Protein AF-A0A7Y0AVS5-F1 (afdb_monomer_lite)

Radius of gyration: 18.43 Å; chains: 1; bounding box: 33×30×76 Å

Organism: NCBI:txid2728849

Foldseek 3Di:
DDDPPVVVPDDDPPAPPVPDPPVQAPLQVFLVCLQVVDPAGAQAEEEADDVNQVSNCVNCVPHHYDYQPPCVRDDQDDFAQRHWYKYKYFDSQDPDDPDDPSVQVVCCVNPHWDFDDKDKDWDAGNSYDPPRTGIMIMGTTHPPPD

Structure (mmCIF, N/CA/C/O backbone):
data_AF-A0A7Y0AVS5-F1
#
_entry.id   AF-A0A7Y0AVS5-F1
#
loop_
_atom_site.group_PDB
_atom_site.id
_atom_site.type_symbol
_atom_site.label_atom_id
_atom_site.label_alt_id
_atom_site.label_comp_id
_atom_site.label_asym_id
_atom_site.label_entity_id
_atom_site.label_seq_id
_atom_site.pdbx_PDB_ins_code
_atom_site.Cartn_x
_atom_site.Cartn_y
_atom_site.Cartn_z
_atom_site.occupancy
_atom_site.B_iso_or_equiv
_atom_site.auth_seq_id
_atom_site.auth_comp_id
_atom_site.auth_asym_id
_atom_site.auth_atom_id
_atom_site.pdbx_PDB_model_num
ATOM 1 N N . MET A 1 1 ? -1.721 -8.758 -53.967 1.00 38.41 1 MET A N 1
ATOM 2 C CA . MET A 1 1 ? -1.888 -7.692 -52.959 1.00 38.41 1 MET A CA 1
ATOM 3 C C . MET A 1 1 ? -0.743 -7.803 -51.967 1.00 38.41 1 MET A C 1
ATOM 5 O O . MET A 1 1 ? -0.651 -8.822 -51.298 1.00 38.41 1 MET A O 1
ATOM 9 N N . LEU A 1 2 ? 0.174 -6.831 -51.947 1.00 48.53 2 LEU A N 1
ATOM 10 C CA . LEU A 1 2 ? 1.244 -6.765 -50.949 1.00 48.53 2 LEU A CA 1
ATOM 11 C C . LEU A 1 2 ? 0.678 -6.110 -49.688 1.00 48.53 2 LEU A C 1
ATOM 13 O O . LEU A 1 2 ? 0.377 -4.920 -49.693 1.00 48.53 2 LEU A O 1
ATOM 17 N N . ILE A 1 3 ? 0.531 -6.882 -48.616 1.00 54.25 3 ILE A N 1
ATOM 18 C CA . ILE A 1 3 ? 0.396 -6.313 -47.274 1.00 54.25 3 ILE A CA 1
ATOM 19 C C . ILE A 1 3 ? 1.756 -5.669 -46.961 1.00 54.25 3 ILE A C 1
ATOM 21 O O . ILE A 1 3 ? 2.776 -6.350 -47.105 1.00 54.25 3 ILE A O 1
ATOM 25 N N . PRO A 1 4 ? 1.839 -4.381 -46.586 1.00 47.84 4 PRO A N 1
ATOM 26 C CA . PRO A 1 4 ? 3.124 -3.780 -46.285 1.00 47.84 4 PRO A CA 1
ATOM 27 C C . PRO A 1 4 ? 3.660 -4.394 -44.988 1.00 47.84 4 PRO A C 1
ATOM 29 O O . PRO A 1 4 ? 3.162 -4.127 -43.896 1.00 47.84 4 PRO A O 1
ATOM 32 N N . LEU A 1 5 ? 4.729 -5.184 -45.119 1.00 52.06 5 LEU A N 1
ATOM 33 C CA . LEU A 1 5 ? 5.529 -5.777 -44.033 1.00 52.06 5 LEU A CA 1
ATOM 34 C C . LEU A 1 5 ? 6.114 -4.723 -43.060 1.00 52.06 5 LEU A C 1
ATOM 36 O O . LEU A 1 5 ? 6.716 -5.055 -42.046 1.00 52.06 5 LEU A O 1
ATOM 40 N N . VAL A 1 6 ? 5.907 -3.436 -43.347 1.00 53.78 6 VAL A N 1
ATOM 41 C CA . VAL A 1 6 ? 6.335 -2.275 -42.556 1.00 53.78 6 VAL A CA 1
ATOM 42 C C . VAL A 1 6 ? 5.565 -2.154 -41.228 1.00 53.78 6 VAL A C 1
ATOM 44 O O . VAL A 1 6 ? 6.045 -1.514 -40.299 1.00 53.78 6 VAL A O 1
ATOM 47 N N . LEU A 1 7 ? 4.407 -2.812 -41.085 1.00 50.34 7 LEU A N 1
ATOM 48 C CA . LEU A 1 7 ? 3.645 -2.842 -39.824 1.00 50.34 7 LEU A CA 1
ATOM 49 C C . LEU A 1 7 ? 4.115 -3.909 -38.822 1.00 50.34 7 LEU A C 1
ATOM 51 O O . LEU A 1 7 ? 3.687 -3.871 -37.672 1.00 50.34 7 LEU A O 1
ATOM 55 N N . LEU A 1 8 ? 5.003 -4.829 -39.219 1.00 49.28 8 LEU A N 1
ATOM 56 C CA . LEU A 1 8 ? 5.512 -5.886 -38.331 1.00 49.28 8 LEU A CA 1
ATOM 57 C C . LEU A 1 8 ? 6.780 -5.479 -37.564 1.00 49.28 8 LEU A C 1
ATOM 59 O O . LEU A 1 8 ? 7.227 -6.202 -36.680 1.00 49.28 8 LEU A O 1
ATOM 63 N N . VAL A 1 9 ? 7.332 -4.299 -37.856 1.00 49.34 9 VAL A N 1
ATOM 64 C CA . VAL A 1 9 ? 8.480 -3.728 -37.142 1.00 49.34 9 VAL A CA 1
ATOM 65 C C . VAL A 1 9 ? 8.001 -2.541 -36.308 1.00 49.34 9 VAL A C 1
ATOM 67 O O . VAL A 1 9 ? 8.356 -1.391 -36.552 1.00 49.34 9 VAL A O 1
ATOM 70 N N . ARG A 1 10 ? 7.160 -2.804 -35.303 1.00 52.81 10 ARG A N 1
ATOM 71 C CA . ARG A 1 10 ? 6.972 -1.861 -34.196 1.00 52.81 10 ARG A CA 1
ATOM 72 C C . ARG A 1 10 ? 7.699 -2.382 -32.957 1.00 52.81 10 ARG A C 1
ATOM 74 O O . ARG A 1 10 ? 7.158 -3.152 -32.180 1.00 52.81 10 ARG A O 1
ATOM 81 N N . ILE A 1 11 ? 8.901 -1.818 -32.797 1.00 54.62 11 ILE A N 1
ATOM 82 C CA . ILE A 1 11 ? 9.638 -1.562 -31.551 1.00 54.62 11 ILE A CA 1
ATOM 83 C C . ILE A 1 11 ? 10.403 -2.767 -30.970 1.00 54.62 11 ILE A C 1
ATOM 85 O O . ILE A 1 11 ? 9.885 -3.494 -30.131 1.00 54.62 11 ILE A O 1
ATOM 89 N N . PRO A 1 12 ? 11.713 -2.856 -31.269 1.00 50.69 12 PRO A N 1
ATOM 90 C CA . PRO A 1 12 ? 12.652 -3.124 -30.184 1.00 50.69 12 PRO A CA 1
ATOM 91 C C . PRO A 1 12 ? 13.856 -2.180 -30.288 1.00 50.69 12 PRO A C 1
ATOM 93 O O . PRO A 1 12 ? 14.991 -2.613 -30.433 1.00 50.69 12 PRO A O 1
ATOM 96 N N . ILE A 1 13 ? 13.629 -0.863 -30.266 1.00 47.22 13 ILE A N 1
ATOM 97 C CA . ILE A 1 13 ? 14.734 0.119 -30.226 1.00 47.22 13 ILE A CA 1
ATOM 98 C C . ILE A 1 13 ? 14.490 1.176 -29.141 1.00 47.22 13 ILE A C 1
ATOM 100 O O . ILE A 1 13 ? 14.743 2.361 -29.328 1.00 47.22 13 ILE A O 1
ATOM 104 N N . HIS A 1 14 ? 13.951 0.763 -27.991 1.00 47.56 14 HIS A N 1
ATOM 105 C CA . HIS A 1 14 ? 13.878 1.619 -26.795 1.00 47.56 14 HIS A CA 1
ATOM 106 C C . HIS A 1 14 ? 14.513 0.999 -25.537 1.00 47.56 14 HIS A C 1
ATOM 108 O O . HIS A 1 14 ? 14.493 1.617 -24.482 1.00 47.56 14 HIS A O 1
ATOM 114 N N . GLY A 1 15 ? 15.150 -0.177 -25.638 1.00 45.41 15 GLY A N 1
ATOM 115 C CA . GLY A 1 15 ? 15.814 -0.853 -24.507 1.00 45.41 15 GLY A CA 1
ATOM 116 C C . GLY A 1 15 ? 17.314 -0.555 -24.332 1.00 45.41 15 GLY A C 1
ATOM 117 O O . GLY A 1 15 ? 17.990 -1.205 -23.533 1.00 45.41 15 GLY A O 1
ATOM 118 N N . MET A 1 16 ? 17.892 0.378 -25.0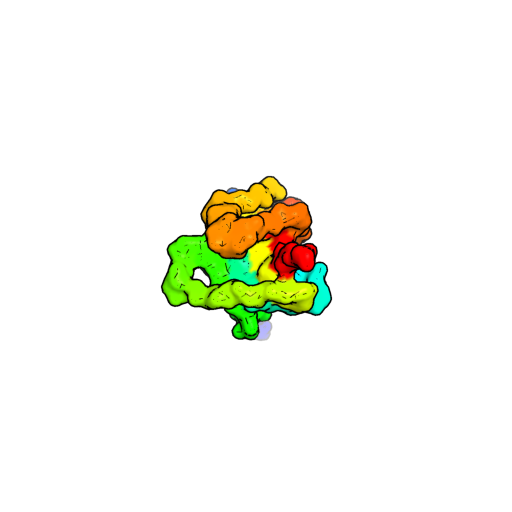97 1.00 45.94 16 MET A N 1
ATOM 119 C CA . MET A 1 16 ? 19.354 0.558 -25.118 1.00 45.94 16 MET A CA 1
ATOM 120 C C . MET A 1 16 ? 19.919 1.434 -23.994 1.00 45.94 16 MET A C 1
ATOM 122 O O . MET A 1 16 ? 21.107 1.320 -23.709 1.00 45.94 16 MET A O 1
ATOM 126 N N . THR A 1 17 ? 19.115 2.254 -23.316 1.00 50.41 17 THR A N 1
ATOM 127 C CA . THR A 1 17 ? 19.636 3.226 -22.334 1.00 50.41 17 THR A CA 1
ATOM 128 C C . THR A 1 17 ? 19.592 2.751 -20.882 1.00 50.41 17 THR A C 1
ATOM 130 O O . THR A 1 17 ? 20.117 3.447 -20.016 1.00 50.41 17 THR A O 1
ATOM 133 N N . GLY A 1 18 ? 18.956 1.609 -20.575 1.00 48.19 18 GLY A N 1
ATOM 134 C CA . GLY A 1 18 ? 18.767 1.151 -19.186 1.00 48.19 18 GLY A CA 1
ATOM 135 C C . GLY A 1 18 ? 17.946 2.117 -18.314 1.00 48.19 18 GLY A C 1
ATOM 136 O O . GLY A 1 18 ? 17.829 1.920 -17.110 1.00 48.19 18 GLY A O 1
ATOM 137 N N . HIS A 1 19 ? 17.380 3.169 -18.915 1.00 50.84 19 HIS A N 1
ATOM 138 C CA . HIS A 1 19 ? 16.483 4.123 -18.279 1.00 50.84 19 HIS A CA 1
ATOM 139 C C . HIS A 1 19 ? 15.064 3.709 -18.640 1.00 50.84 19 HIS A C 1
ATOM 141 O O . HIS A 1 19 ? 14.507 4.136 -19.651 1.00 50.84 19 HIS A O 1
ATOM 147 N N . TYR A 1 20 ? 14.503 2.797 -17.852 1.00 56.38 20 TYR A N 1
ATOM 148 C CA . TYR A 1 20 ? 13.139 2.348 -18.076 1.00 56.38 20 TYR A CA 1
ATOM 149 C C . TYR A 1 20 ? 12.165 3.398 -17.551 1.00 56.38 20 TYR A C 1
ATOM 151 O O . TYR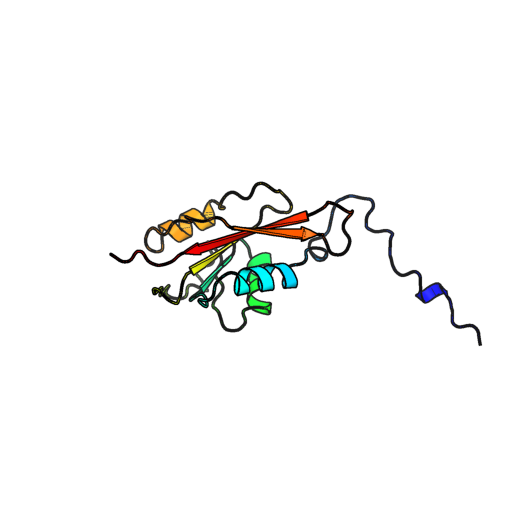 A 1 20 ? 12.118 3.709 -16.360 1.00 56.38 20 TYR A O 1
ATOM 159 N N . GLU A 1 21 ? 11.380 3.944 -18.472 1.00 54.56 21 GLU A N 1
ATOM 160 C CA . GLU A 1 21 ? 10.279 4.840 -18.158 1.00 54.56 21 GLU A CA 1
ATOM 161 C C . GLU A 1 21 ? 9.246 4.147 -17.263 1.00 54.56 21 GLU A C 1
ATOM 163 O O . GLU A 1 21 ? 9.032 2.931 -17.315 1.00 54.56 21 GLU A O 1
ATOM 168 N N . LYS A 1 22 ? 8.539 4.958 -16.472 1.00 58.59 22 LYS A N 1
ATOM 169 C CA . LYS A 1 22 ? 7.506 4.538 -15.507 1.00 58.59 22 LYS A CA 1
ATOM 170 C C . LYS A 1 22 ? 6.432 3.600 -16.080 1.00 58.59 22 LYS A C 1
ATOM 172 O O . LYS A 1 22 ? 5.771 2.917 -15.300 1.00 58.59 22 LYS A O 1
ATOM 177 N N . ILE A 1 23 ? 6.254 3.597 -17.402 1.00 60.56 23 ILE A N 1
ATOM 178 C CA . ILE A 1 23 ? 5.277 2.799 -18.152 1.00 60.56 23 ILE A CA 1
ATOM 179 C C . ILE A 1 23 ? 5.649 1.312 -18.266 1.00 60.56 23 ILE A C 1
ATOM 181 O O . ILE A 1 23 ? 4.769 0.479 -18.448 1.00 60.56 23 ILE A O 1
ATOM 185 N N . ASN A 1 24 ? 6.927 0.959 -18.106 1.00 66.25 24 ASN A N 1
ATOM 186 C CA . ASN A 1 24 ? 7.404 -0.419 -18.279 1.00 66.25 24 ASN A CA 1
ATOM 187 C C . ASN A 1 24 ? 7.289 -1.266 -17.003 1.00 66.25 24 ASN A C 1
ATOM 189 O O . ASN A 1 24 ? 7.715 -2.419 -16.984 1.00 66.25 24 ASN A O 1
ATOM 193 N N . VAL A 1 25 ? 6.765 -0.692 -15.920 1.00 75.19 25 VAL A N 1
ATOM 194 C CA . VAL A 1 25 ? 6.664 -1.356 -14.620 1.00 75.19 25 VAL A CA 1
ATOM 195 C C . VAL A 1 25 ? 5.371 -2.185 -14.557 1.00 75.19 25 VAL A C 1
ATOM 197 O O . VAL A 1 25 ? 4.292 -1.628 -14.777 1.00 75.19 25 VAL A O 1
ATOM 200 N N . PRO A 1 26 ? 5.435 -3.485 -14.214 1.00 81.50 26 PRO A N 1
ATOM 201 C CA . PRO A 1 26 ? 4.284 -4.394 -14.233 1.00 81.50 26 PRO A CA 1
ATOM 202 C C . PRO A 1 26 ? 3.375 -4.229 -12.997 1.00 81.50 26 PRO A C 1
ATOM 204 O O . PRO A 1 26 ? 3.190 -5.158 -12.209 1.00 81.50 26 PRO A O 1
ATOM 207 N N . TYR A 1 27 ? 2.791 -3.041 -12.796 1.00 85.69 27 TYR A N 1
ATOM 208 C CA . TYR A 1 27 ? 1.968 -2.759 -11.607 1.00 85.69 27 TYR A CA 1
ATOM 209 C C . TYR A 1 27 ? 0.747 -3.659 -11.487 1.00 85.69 27 TYR A C 1
ATOM 211 O O . TYR A 1 27 ? 0.426 -4.076 -10.383 1.00 85.69 27 TYR A O 1
ATOM 219 N N . GLN A 1 28 ? 0.056 -3.943 -12.592 1.00 87.06 28 GLN A N 1
ATOM 220 C CA . GLN A 1 28 ? -1.158 -4.756 -12.554 1.00 87.06 28 GLN A CA 1
ATOM 221 C C . GLN A 1 28 ? -0.871 -6.149 -11.981 1.00 87.06 28 GLN A C 1
ATOM 223 O O . GLN A 1 28 ? -1.573 -6.602 -11.080 1.00 87.06 28 GLN A O 1
ATOM 228 N N . GLU A 1 29 ? 0.194 -6.800 -12.454 1.00 88.69 29 GLU A N 1
ATOM 229 C CA . GLU A 1 29 ? 0.596 -8.110 -11.946 1.00 88.69 29 GLU A CA 1
ATOM 230 C C . GLU A 1 29 ? 1.099 -8.022 -10.499 1.00 88.69 29 GLU A C 1
ATOM 232 O O . GLU A 1 29 ? 0.709 -8.840 -9.665 1.00 88.69 29 GLU A O 1
ATOM 237 N N . ALA A 1 30 ? 1.915 -7.013 -10.171 1.00 90.00 30 ALA A N 1
ATOM 238 C CA . ALA A 1 30 ? 2.424 -6.827 -8.814 1.00 90.00 30 ALA A CA 1
ATOM 239 C C . ALA A 1 30 ? 1.292 -6.619 -7.803 1.00 90.00 30 ALA A C 1
ATOM 241 O O . ALA A 1 30 ? 1.241 -7.304 -6.786 1.00 90.00 30 ALA A O 1
ATOM 242 N N .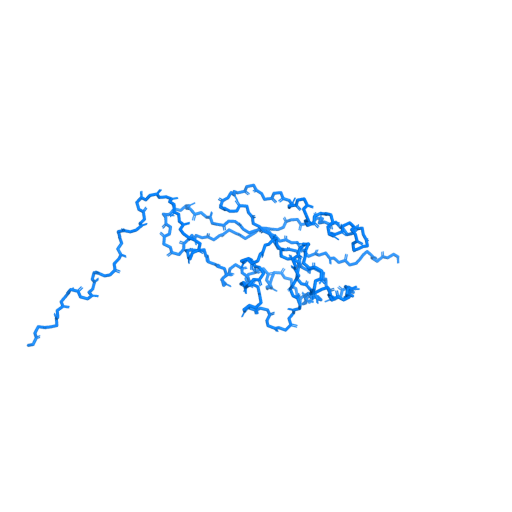 VAL A 1 31 ? 0.360 -5.711 -8.096 1.00 91.38 31 VAL A N 1
ATOM 243 C CA . VAL A 1 31 ? -0.782 -5.411 -7.227 1.00 91.38 31 VAL A CA 1
ATOM 244 C C . VAL A 1 31 ? -1.686 -6.633 -7.085 1.00 91.38 31 VAL A C 1
ATOM 246 O O . VAL A 1 31 ? -2.067 -6.963 -5.966 1.00 91.38 31 VAL A O 1
ATOM 249 N N . GLY A 1 32 ? -1.961 -7.359 -8.174 1.00 90.94 32 GLY A N 1
ATOM 250 C CA . GLY A 1 32 ? -2.720 -8.610 -8.113 1.00 90.94 32 GLY A CA 1
ATOM 251 C C . GLY A 1 32 ? -2.072 -9.650 -7.193 1.00 90.94 32 GLY A C 1
ATOM 252 O O . GLY A 1 32 ? -2.755 -10.238 -6.352 1.00 90.94 32 GLY A O 1
ATOM 253 N N . LYS A 1 33 ? -0.746 -9.831 -7.289 1.00 92.62 33 LYS A N 1
ATOM 254 C CA . LYS A 1 33 ? 0.021 -10.726 -6.405 1.00 92.62 33 LYS A CA 1
ATOM 255 C C . LYS A 1 33 ? -0.022 -10.270 -4.948 1.00 92.62 33 LYS A C 1
ATOM 257 O O . LYS A 1 33 ? -0.266 -11.093 -4.076 1.00 92.62 33 LYS A O 1
ATOM 262 N N . ILE A 1 34 ? 0.167 -8.977 -4.688 1.00 93.50 34 ILE A N 1
ATOM 263 C CA . ILE A 1 34 ? 0.146 -8.397 -3.337 1.00 93.50 34 ILE A CA 1
ATOM 264 C C . ILE A 1 34 ? -1.226 -8.586 -2.681 1.00 93.50 34 ILE A C 1
ATOM 266 O O . ILE A 1 34 ? -1.292 -9.048 -1.543 1.00 93.50 34 ILE A O 1
ATOM 270 N N . LEU A 1 35 ? -2.313 -8.262 -3.388 1.00 92.06 35 LEU A N 1
ATOM 271 C CA . LEU A 1 35 ? -3.685 -8.374 -2.874 1.00 92.06 35 LEU A CA 1
ATOM 272 C C . LEU A 1 35 ? -4.128 -9.826 -2.668 1.00 92.06 35 LEU A C 1
ATOM 274 O O . LEU A 1 35 ? -4.970 -10.084 -1.818 1.00 92.06 35 LEU A O 1
ATOM 278 N N . SER A 1 36 ? -3.561 -10.765 -3.427 1.00 91.75 36 SER A N 1
ATOM 279 C CA . SER A 1 36 ? -3.861 -12.199 -3.299 1.00 91.75 36 SER A CA 1
ATOM 280 C C . SER A 1 36 ? -2.930 -12.928 -2.321 1.00 91.75 36 SER A C 1
ATOM 282 O O . SER A 1 36 ? -3.071 -14.132 -2.127 1.00 91.75 36 SER A O 1
ATOM 284 N N . ALA A 1 37 ? -1.949 -12.232 -1.733 1.00 92.31 37 ALA A N 1
ATOM 285 C CA . ALA A 1 37 ? -0.954 -12.826 -0.837 1.00 92.31 37 ALA A CA 1
ATOM 286 C C . ALA A 1 37 ? -1.456 -13.036 0.601 1.00 92.31 37 ALA A C 1
ATOM 288 O O . ALA A 1 37 ? -0.725 -13.584 1.429 1.00 92.31 37 ALA A O 1
ATOM 289 N N . ASP A 1 38 ? -2.656 -12.564 0.918 1.00 91.25 38 ASP A N 1
ATOM 290 C CA . ASP A 1 38 ? -3.335 -12.790 2.187 1.00 91.25 38 ASP A CA 1
ATOM 291 C C . ASP A 1 38 ? -4.793 -13.179 1.899 1.00 91.25 38 ASP A C 1
ATOM 293 O O . ASP A 1 38 ? -5.371 -12.757 0.896 1.00 91.25 38 ASP A O 1
ATOM 297 N N . ALA A 1 39 ? -5.377 -14.019 2.752 1.00 88.94 39 ALA A N 1
ATOM 298 C CA . ALA A 1 39 ? -6.781 -14.405 2.638 1.00 88.94 39 ALA A CA 1
ATOM 299 C C . ALA A 1 39 ? -7.715 -13.268 3.081 1.00 88.94 39 ALA A C 1
ATOM 301 O O . ALA A 1 39 ? -8.855 -13.176 2.616 1.00 88.94 39 ALA A O 1
ATOM 302 N N . ASN A 1 40 ? -7.233 -12.404 3.976 1.00 91.62 40 ASN A N 1
ATOM 303 C CA . ASN A 1 40 ? -7.988 -11.293 4.525 1.00 91.62 40 ASN A CA 1
ATOM 304 C C . ASN A 1 40 ? -7.919 -10.074 3.608 1.00 91.62 40 ASN A C 1
ATOM 306 O O . ASN A 1 40 ? -6.843 -9.590 3.248 1.00 91.62 40 ASN A O 1
ATOM 310 N N . ARG A 1 41 ? -9.090 -9.523 3.271 1.00 91.19 41 ARG A N 1
ATOM 311 C CA . ARG A 1 41 ? -9.160 -8.271 2.514 1.00 91.19 41 ARG A CA 1
ATOM 312 C C . ARG A 1 41 ? -8.767 -7.093 3.409 1.00 91.19 41 ARG A C 1
ATOM 314 O O . ARG A 1 41 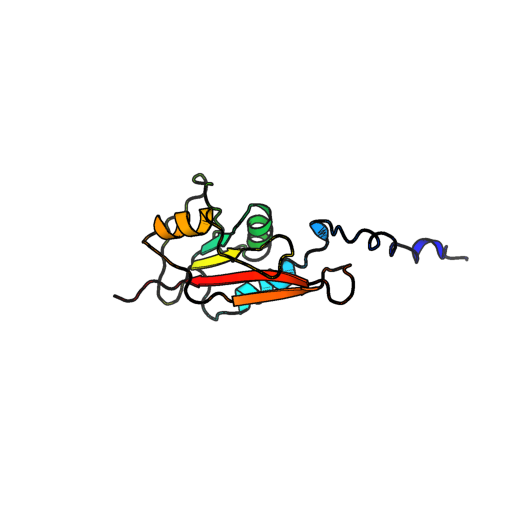? -9.359 -6.937 4.479 1.00 91.19 41 ARG A O 1
ATOM 321 N N . PRO A 1 42 ? -7.843 -6.221 2.970 1.00 92.69 42 PRO A N 1
ATOM 322 C CA . PRO A 1 42 ? -7.469 -5.051 3.748 1.00 92.69 42 PRO A CA 1
ATOM 323 C C . PRO A 1 42 ? -8.659 -4.126 4.031 1.00 92.69 42 PRO A C 1
ATOM 325 O O . PRO A 1 42 ? -9.500 -3.884 3.163 1.00 92.69 42 PRO A O 1
ATOM 328 N N . ALA A 1 43 ? -8.704 -3.541 5.229 1.00 92.25 43 ALA A N 1
ATOM 329 C CA . ALA A 1 43 ? -9.582 -2.403 5.507 1.00 92.25 43 ALA A CA 1
ATOM 330 C C . ALA A 1 43 ? -9.197 -1.183 4.661 1.00 92.25 43 ALA A C 1
ATOM 332 O O . ALA A 1 43 ? -10.052 -0.370 4.314 1.00 92.25 43 ALA A O 1
ATOM 333 N N . MET A 1 44 ? -7.900 -1.054 4.379 1.00 92.75 44 MET A N 1
ATOM 334 C CA . MET A 1 44 ? -7.285 0.099 3.743 1.00 92.75 44 MET A CA 1
ATOM 335 C C . MET A 1 44 ? -5.912 -0.262 3.191 1.00 92.75 44 MET A C 1
ATOM 337 O O . MET A 1 44 ? -5.251 -1.173 3.697 1.00 92.75 44 MET A O 1
ATOM 341 N N . ILE A 1 45 ? -5.468 0.496 2.191 1.00 94.19 45 ILE A N 1
ATOM 342 C CA . ILE A 1 45 ? -4.129 0.388 1.625 1.00 94.19 45 ILE A CA 1
ATOM 343 C C . ILE A 1 45 ? -3.363 1.702 1.822 1.00 94.19 45 ILE A C 1
ATOM 345 O O . ILE A 1 45 ? -3.801 2.750 1.357 1.00 94.19 45 ILE A O 1
ATOM 349 N N . LEU A 1 46 ? -2.198 1.657 2.463 1.00 94.31 46 LEU A N 1
ATOM 350 C CA . LEU A 1 46 ? -1.253 2.768 2.554 1.00 94.31 46 LEU A CA 1
ATOM 351 C C . LEU A 1 46 ? -0.186 2.628 1.464 1.00 94.31 46 LEU A C 1
ATOM 353 O O . LEU A 1 46 ? 0.599 1.682 1.471 1.00 94.31 46 LEU A O 1
ATOM 357 N N . ALA A 1 47 ? -0.134 3.585 0.545 1.00 94.69 47 ALA A N 1
ATOM 358 C CA . ALA A 1 47 ? 0.796 3.602 -0.576 1.00 94.69 47 ALA A CA 1
ATOM 359 C C . ALA A 1 47 ? 1.925 4.620 -0.366 1.00 94.69 47 ALA A C 1
ATOM 361 O O . ALA A 1 47 ? 1.699 5.715 0.146 1.00 94.69 47 ALA A O 1
ATOM 362 N N . SER A 1 48 ? 3.133 4.299 -0.835 1.00 92.44 48 SER A N 1
ATOM 363 C CA . SER A 1 48 ? 4.298 5.189 -0.704 1.00 92.44 48 SER A CA 1
ATOM 364 C C . SER A 1 48 ? 4.199 6.505 -1.471 1.00 92.44 48 SER A C 1
ATOM 366 O O . SER A 1 48 ? 4.819 7.490 -1.081 1.00 92.44 48 SER A O 1
ATOM 368 N N . ASP A 1 49 ? 3.493 6.520 -2.603 1.00 90.25 49 ASP A N 1
ATOM 369 C CA . ASP A 1 49 ? 3.426 7.677 -3.495 1.00 90.25 49 ASP A CA 1
ATOM 370 C C . ASP A 1 49 ? 2.177 7.659 -4.388 1.00 90.25 49 ASP A C 1
ATOM 372 O O . ASP A 1 49 ? 1.487 6.646 -4.511 1.00 90.25 49 ASP A O 1
ATOM 376 N N . GLN A 1 50 ? 1.906 8.786 -5.054 1.00 89.50 50 GLN A N 1
ATOM 377 C CA . GLN A 1 50 ? 0.736 8.967 -5.921 1.00 89.50 50 GLN A CA 1
ATOM 378 C C . GLN A 1 50 ? 0.652 7.970 -7.078 1.00 89.50 50 GLN A C 1
ATOM 380 O O . GLN A 1 50 ? -0.446 7.551 -7.438 1.00 89.50 50 GLN A O 1
ATOM 385 N N . GLN A 1 51 ? 1.782 7.571 -7.662 1.00 88.38 51 GLN A N 1
ATOM 386 C CA . GLN A 1 51 ? 1.775 6.624 -8.774 1.00 88.38 51 GLN A CA 1
ATOM 387 C C . GLN A 1 51 ? 1.469 5.206 -8.277 1.00 88.38 51 GLN A C 1
ATOM 389 O O . GLN A 1 51 ? 0.690 4.500 -8.919 1.00 88.38 51 GLN A O 1
ATOM 394 N N . MET A 1 52 ? 2.032 4.796 -7.138 1.00 91.12 52 MET A N 1
ATOM 395 C CA . MET A 1 52 ? 1.670 3.534 -6.488 1.00 91.12 52 MET A CA 1
ATOM 396 C C . MET A 1 52 ? 0.184 3.534 -6.108 1.00 91.12 52 MET A C 1
ATOM 398 O O . MET A 1 52 ? -0.556 2.629 -6.484 1.00 91.12 52 MET A O 1
ATOM 402 N N . ALA A 1 53 ? -0.284 4.603 -5.463 1.00 91.56 53 ALA A N 1
ATOM 403 C CA . ALA A 1 53 ? -1.676 4.744 -5.058 1.00 91.56 53 ALA A CA 1
ATOM 404 C C . ALA A 1 53 ? -2.649 4.728 -6.245 1.00 91.56 53 ALA A C 1
ATOM 406 O O . ALA A 1 53 ? -3.712 4.123 -6.160 1.00 91.56 53 ALA A O 1
ATOM 407 N N . GLY A 1 54 ? -2.299 5.374 -7.361 1.00 89.94 54 GLY A N 1
ATOM 408 C CA . GLY A 1 54 ? -3.107 5.356 -8.581 1.00 89.94 54 GLY A CA 1
ATOM 409 C C . GLY A 1 54 ? -3.275 3.944 -9.143 1.00 89.94 54 GLY A C 1
ATOM 410 O O . GLY A 1 54 ? -4.394 3.531 -9.423 1.00 89.94 54 GLY A O 1
ATOM 411 N N . ASN A 1 55 ? -2.185 3.175 -9.232 1.00 91.50 55 ASN A N 1
ATOM 412 C CA . ASN A 1 55 ? -2.244 1.785 -9.695 1.00 91.50 55 ASN A CA 1
ATOM 413 C C . ASN A 1 55 ? -3.023 0.879 -8.735 1.00 91.50 55 ASN A C 1
ATOM 415 O O . ASN A 1 55 ? -3.789 0.032 -9.187 1.00 91.50 55 ASN A O 1
ATOM 419 N N . LEU A 1 56 ? -2.876 1.085 -7.424 1.00 92.50 56 LEU A N 1
ATOM 420 C CA . LEU A 1 56 ? -3.662 0.368 -6.422 1.00 92.50 56 LEU A CA 1
ATOM 421 C C . LEU A 1 56 ? -5.155 0.663 -6.568 1.00 92.50 56 LEU A C 1
ATOM 423 O O . LEU A 1 56 ? -5.933 -0.276 -6.618 1.00 92.50 56 LEU A O 1
ATOM 427 N N . ARG A 1 57 ? -5.567 1.926 -6.732 1.00 91.94 57 ARG A N 1
ATOM 428 C CA . ARG A 1 57 ? -6.988 2.289 -6.916 1.00 91.94 57 ARG A CA 1
ATOM 429 C C . ARG A 1 57 ? -7.612 1.690 -8.177 1.00 91.94 57 ARG A C 1
ATOM 431 O O . ARG A 1 57 ? -8.802 1.404 -8.180 1.00 91.94 57 ARG A O 1
ATOM 438 N N . LEU A 1 58 ? -6.823 1.495 -9.238 1.00 90.19 58 LEU A N 1
ATOM 439 C CA . LEU A 1 58 ? -7.300 0.855 -10.469 1.00 90.19 58 LEU A CA 1
ATOM 440 C C . LEU A 1 58 ? -7.611 -0.638 -10.282 1.00 90.19 58 LEU A C 1
ATOM 442 O O . LEU A 1 58 ? -8.453 -1.165 -10.999 1.00 90.19 58 LEU A O 1
ATOM 446 N N . GLN A 1 59 ? -6.928 -1.313 -9.355 1.00 87.38 59 GLN A N 1
ATOM 447 C CA . GLN A 1 59 ? -7.063 -2.759 -9.127 1.00 87.38 59 GLN A CA 1
ATOM 448 C C . GLN A 1 59 ? -7.894 -3.090 -7.874 1.00 87.38 59 GLN A C 1
ATOM 450 O O . GLN A 1 59 ? -8.598 -4.094 -7.848 1.00 87.38 59 GLN A O 1
ATOM 455 N N . ALA A 1 60 ? -7.830 -2.244 -6.846 1.00 88.25 60 ALA A N 1
ATOM 456 C CA . ALA A 1 60 ? -8.548 -2.349 -5.579 1.00 88.25 60 ALA A CA 1
ATOM 457 C C . ALA A 1 60 ? -9.650 -1.282 -5.517 1.00 88.25 60 ALA A C 1
ATOM 459 O O . ALA A 1 60 ? -9.606 -0.353 -4.710 1.00 88.25 60 ALA A O 1
ATOM 460 N N . THR A 1 61 ? -10.625 -1.383 -6.422 1.00 85.94 61 THR A N 1
ATOM 461 C CA . THR A 1 61 ? -11.684 -0.373 -6.596 1.00 85.94 61 THR A CA 1
ATOM 462 C C . THR A 1 61 ? -12.615 -0.236 -5.389 1.00 85.94 61 THR A C 1
ATOM 464 O O . THR A 1 61 ? -13.307 0.768 -5.261 1.00 85.94 61 THR A O 1
ATOM 467 N N . ASP A 1 62 ? -12.659 -1.246 -4.522 1.00 87.00 62 ASP A N 1
ATOM 468 C CA . ASP A 1 62 ? -13.505 -1.330 -3.330 1.00 87.00 62 ASP A CA 1
ATOM 469 C C . ASP A 1 62 ? -12.771 -0.984 -2.024 1.00 87.00 62 ASP A C 1
ATOM 471 O O . ASP A 1 62 ? -13.384 -1.012 -0.957 1.00 87.00 62 ASP A O 1
ATOM 475 N N . MET A 1 63 ? -11.476 -0.653 -2.081 1.00 88.31 63 MET A N 1
ATOM 476 C CA . MET A 1 63 ? -10.658 -0.391 -0.893 1.00 88.31 63 MET A CA 1
ATOM 477 C C . MET A 1 63 ? -10.151 1.054 -0.880 1.00 88.31 63 MET A C 1
ATOM 479 O O . MET A 1 63 ? -9.650 1.547 -1.895 1.00 88.31 63 MET A O 1
ATOM 483 N N . PRO A 1 64 ? -10.215 1.752 0.268 1.00 91.19 64 PRO A N 1
ATOM 484 C CA . PRO A 1 64 ? -9.625 3.074 0.379 1.00 91.19 64 PRO A CA 1
ATOM 485 C C . PRO A 1 64 ? -8.100 2.970 0.281 1.00 91.19 64 PRO A C 1
ATOM 487 O O . PRO A 1 64 ? -7.466 2.160 0.960 1.00 91.19 64 PRO A O 1
ATOM 490 N N . VAL A 1 65 ? -7.507 3.821 -0.559 1.00 91.81 65 VAL A N 1
ATOM 491 C CA . VAL A 1 65 ? -6.053 3.929 -0.725 1.00 91.81 65 VAL A CA 1
ATOM 492 C C . VAL A 1 65 ? -5.595 5.301 -0.246 1.00 91.81 65 VAL A C 1
ATOM 494 O O . VAL A 1 65 ? -6.056 6.321 -0.768 1.00 91.81 65 VAL A O 1
ATOM 497 N N . MET A 1 66 ? -4.664 5.324 0.703 1.00 91.19 66 MET A N 1
ATOM 498 C CA . MET A 1 66 ? -4.105 6.523 1.328 1.00 91.19 66 MET A CA 1
ATOM 499 C C . MET A 1 66 ? -2.637 6.726 0.956 1.00 91.19 66 MET A C 1
ATOM 501 O O . MET A 1 66 ? -1.939 5.789 0.566 1.00 91.19 66 MET A O 1
ATOM 505 N N . ILE A 1 67 ? -2.176 7.971 1.058 1.00 90.75 67 ILE A N 1
ATOM 506 C CA . ILE A 1 67 ? -0.783 8.373 0.834 1.00 90.75 67 ILE A CA 1
ATOM 507 C C . ILE A 1 67 ? -0.383 9.253 2.023 1.00 90.75 67 ILE A C 1
ATOM 509 O O . ILE A 1 67 ? -1.146 10.169 2.345 1.00 90.75 67 ILE A O 1
ATOM 513 N N . PRO A 1 68 ? 0.781 9.033 2.660 1.00 88.38 68 PRO A N 1
ATOM 514 C CA . PRO A 1 68 ? 1.259 9.925 3.711 1.00 88.38 68 PRO A CA 1
ATOM 515 C C . PRO A 1 68 ? 1.304 11.391 3.261 1.00 88.38 68 PRO A C 1
ATOM 517 O O . PRO A 1 68 ? 1.728 11.688 2.142 1.00 88.38 68 PRO A O 1
ATOM 520 N N . GLY A 1 69 ? 0.886 12.306 4.139 1.00 81.12 69 GLY A N 1
ATOM 521 C CA . GLY A 1 69 ? 0.899 13.750 3.878 1.00 81.12 69 GLY A CA 1
ATOM 522 C C . GLY A 1 69 ? -0.220 14.253 2.960 1.00 81.12 69 GLY A C 1
ATOM 523 O O . GLY A 1 69 ? -0.154 15.390 2.498 1.00 81.12 69 GLY A O 1
ATOM 524 N N . TYR A 1 70 ? -1.235 13.430 2.672 1.00 76.25 70 TYR A N 1
ATOM 525 C CA . TYR A 1 70 ? -2.415 13.844 1.912 1.00 76.25 70 TYR A CA 1
ATOM 526 C C . TYR A 1 70 ? -3.695 13.708 2.751 1.00 76.25 70 TYR A C 1
ATOM 528 O O . TYR A 1 70 ? -4.520 12.821 2.536 1.00 76.25 70 TYR A O 1
ATOM 536 N N . GLU A 1 71 ? -3.843 14.627 3.707 1.00 65.81 71 GLU A N 1
ATOM 537 C CA . GLU A 1 71 ? -4.898 14.650 4.736 1.00 65.81 71 GLU A CA 1
ATOM 538 C C . GLU A 1 71 ? -6.316 14.798 4.156 1.00 65.81 71 GLU A C 1
ATOM 540 O O . GLU A 1 71 ? -7.293 14.332 4.735 1.00 65.81 71 GLU A O 1
ATOM 545 N N . ALA A 1 72 ? -6.446 15.379 2.957 1.00 60.03 72 ALA A N 1
ATOM 546 C CA . ALA A 1 72 ? -7.739 15.587 2.298 1.00 60.03 72 ALA A CA 1
ATOM 547 C C . ALA A 1 72 ? -8.495 14.282 1.959 1.00 60.03 72 ALA A C 1
ATOM 549 O O . ALA A 1 72 ? -9.673 14.339 1.609 1.00 60.03 72 ALA A O 1
ATOM 550 N N . PHE A 1 73 ? -7.838 13.120 2.055 1.00 59.44 73 PHE A N 1
ATOM 551 C CA . PHE A 1 73 ? -8.451 11.801 1.866 1.00 59.44 73 PHE A CA 1
ATOM 552 C C . PHE A 1 73 ? -8.369 10.911 3.114 1.00 59.44 73 PHE A C 1
ATOM 554 O O . PHE A 1 73 ? -8.518 9.691 2.994 1.00 59.44 73 PHE A O 1
ATOM 561 N N . GLU A 1 74 ? -8.146 11.488 4.299 1.00 68.06 74 GLU A N 1
ATOM 562 C CA . GLU A 1 74 ? -8.115 10.713 5.537 1.00 68.06 74 GLU A CA 1
ATOM 563 C C . GLU A 1 74 ? -9.467 10.059 5.812 1.00 68.06 74 GLU A C 1
ATOM 565 O O . GLU A 1 74 ? -10.475 10.694 6.118 1.00 68.06 74 GLU A O 1
ATOM 570 N N . THR A 1 75 ? -9.476 8.739 5.665 1.00 72.19 75 THR A N 1
ATOM 571 C CA . THR A 1 75 ? -10.586 7.891 6.082 1.00 72.19 75 THR A CA 1
ATOM 572 C C . THR A 1 75 ? -10.243 7.341 7.462 1.00 72.19 75 THR A C 1
ATOM 574 O O . THR A 1 75 ? -9.104 6.904 7.651 1.00 72.19 75 THR A O 1
ATOM 577 N N . PRO A 1 76 ? -11.186 7.316 8.422 1.00 78.69 76 PRO A N 1
ATOM 578 C CA . PRO A 1 76 ? -10.939 6.711 9.723 1.00 78.69 76 PRO A CA 1
ATOM 579 C C . PRO A 1 76 ? -10.388 5.290 9.574 1.00 78.69 76 PRO A C 1
ATOM 581 O O . PRO A 1 76 ? -10.994 4.438 8.917 1.00 78.69 76 PRO A O 1
ATOM 584 N N . LEU A 1 77 ? -9.224 5.041 10.172 1.00 82.88 77 LEU A N 1
ATOM 585 C CA . LEU A 1 77 ? -8.595 3.729 10.155 1.00 82.88 77 LEU A CA 1
ATOM 586 C C . LEU A 1 77 ? -9.320 2.814 11.149 1.00 82.88 77 LEU A C 1
ATOM 588 O O . LEU A 1 77 ? -9.220 2.997 12.359 1.00 82.88 77 LEU A O 1
ATOM 592 N N . SER A 1 78 ? -10.048 1.825 10.634 1.00 85.31 78 SER A N 1
ATOM 593 C CA . SER A 1 78 ? -10.716 0.798 11.437 1.00 85.31 78 SER A CA 1
ATOM 594 C C . SER A 1 78 ? -10.169 -0.567 11.042 1.00 85.31 78 SER A C 1
ATOM 596 O O . SER A 1 78 ? -10.483 -1.080 9.968 1.00 85.31 78 SER A O 1
ATOM 598 N N . LEU A 1 79 ? -9.293 -1.104 11.892 1.00 88.44 79 LEU A N 1
ATOM 599 C CA . LEU A 1 79 ? -8.660 -2.407 11.708 1.00 88.44 79 LEU A CA 1
ATOM 600 C C . LEU A 1 79 ? -9.298 -3.432 12.636 1.00 88.44 79 LEU A C 1
ATOM 602 O O . LEU A 1 79 ? -9.587 -3.133 13.795 1.00 88.44 79 LEU A O 1
ATOM 606 N N . ASP A 1 80 ? -9.449 -4.651 12.139 1.00 87.88 80 ASP A N 1
ATOM 607 C CA . ASP A 1 80 ? -9.843 -5.813 12.931 1.00 87.88 80 ASP A CA 1
ATOM 608 C C . ASP A 1 80 ? -9.005 -7.038 12.518 1.00 87.88 80 ASP A C 1
ATOM 610 O O . ASP A 1 80 ? -8.177 -6.961 11.607 1.00 87.88 80 ASP A O 1
ATOM 614 N N . ALA A 1 81 ? -9.189 -8.168 13.206 1.00 87.12 81 ALA A N 1
ATOM 615 C CA . ALA A 1 81 ? -8.424 -9.393 12.953 1.00 87.12 81 ALA A CA 1
ATOM 616 C C . ALA A 1 81 ? -8.590 -9.953 11.523 1.00 87.12 81 ALA A C 1
ATOM 618 O O . ALA A 1 81 ? -7.729 -10.697 11.063 1.00 87.12 81 ALA A O 1
ATOM 619 N N . ASN A 1 82 ? -9.659 -9.578 10.818 1.00 89.38 82 ASN A N 1
ATOM 620 C CA . ASN A 1 82 ? -9.976 -10.009 9.455 1.00 89.38 82 ASN A CA 1
ATOM 621 C C . ASN A 1 82 ? -9.812 -8.881 8.423 1.00 89.38 82 ASN A C 1
ATOM 623 O O . ASN A 1 82 ? -9.952 -9.119 7.223 1.00 89.38 82 ASN A O 1
ATOM 627 N N . ARG A 1 83 ? -9.545 -7.649 8.867 1.00 91.19 83 ARG A N 1
ATOM 628 C CA . ARG A 1 83 ? -9.395 -6.466 8.017 1.00 91.19 83 ARG A CA 1
ATOM 629 C C . ARG A 1 83 ? -8.109 -5.715 8.372 1.00 91.19 83 ARG A C 1
ATOM 631 O O . ARG A 1 83 ? -8.159 -4.682 9.045 1.00 91.19 83 ARG A O 1
ATOM 638 N N . PRO A 1 84 ? -6.949 -6.225 7.924 1.00 93.81 84 PRO A N 1
ATOM 639 C CA . PRO A 1 84 ? -5.654 -5.604 8.178 1.00 93.81 84 PRO A CA 1
ATOM 640 C C . PRO A 1 84 ? -5.463 -4.303 7.389 1.00 93.81 84 PRO A C 1
ATOM 642 O O . PRO A 1 84 ? -6.179 -4.009 6.428 1.00 93.81 84 PRO A O 1
ATOM 645 N N . LEU A 1 85 ? -4.441 -3.537 7.758 1.00 93.88 85 LEU A N 1
ATOM 646 C CA . LEU A 1 85 ? -3.888 -2.473 6.926 1.00 93.88 85 LEU A CA 1
ATOM 647 C C . LEU A 1 85 ? -2.861 -3.080 5.970 1.00 93.88 85 LEU A C 1
ATOM 649 O O . LEU A 1 85 ? -1.892 -3.692 6.414 1.00 93.88 85 LEU A O 1
ATOM 653 N N . LEU A 1 86 ? -3.022 -2.865 4.668 1.00 95.62 86 LEU A N 1
ATOM 654 C CA . LEU A 1 86 ? -1.994 -3.214 3.692 1.00 95.62 86 LEU A CA 1
ATOM 655 C C . LEU A 1 86 ? -1.089 -2.009 3.445 1.00 95.62 86 LEU A C 1
ATOM 657 O O . LEU A 1 86 ? -1.539 -0.967 2.987 1.00 95.62 86 LEU A O 1
ATOM 661 N N . VAL A 1 87 ? 0.202 -2.151 3.699 1.00 96.19 87 VAL A N 1
ATOM 662 C CA . VAL A 1 87 ? 1.217 -1.132 3.422 1.00 96.19 87 VAL A CA 1
ATOM 663 C C . VAL A 1 87 ? 1.985 -1.549 2.174 1.00 96.19 87 VAL A C 1
ATOM 665 O O . VAL A 1 87 ? 2.466 -2.676 2.132 1.00 96.19 87 VAL A O 1
ATOM 668 N N . VAL A 1 88 ? 2.112 -0.680 1.166 1.00 95.62 88 VAL A N 1
ATOM 669 C CA . VAL A 1 88 ? 2.793 -0.983 -0.109 1.00 95.62 88 VAL A CA 1
ATOM 670 C C . VAL A 1 88 ? 3.747 0.140 -0.505 1.00 95.62 88 VAL A C 1
ATOM 672 O O . VAL A 1 88 ? 3.358 1.308 -0.603 1.00 95.62 88 VAL A O 1
ATOM 675 N N . TRP A 1 89 ? 4.999 -0.213 -0.789 1.00 94.38 89 TRP A N 1
ATOM 676 C CA . TRP A 1 89 ? 6.032 0.728 -1.213 1.00 94.38 89 TRP A CA 1
ATOM 677 C C . TRP A 1 89 ? 6.996 0.126 -2.235 1.00 94.38 89 TRP A C 1
ATOM 679 O O . TRP A 1 89 ? 6.921 -1.042 -2.616 1.00 94.38 89 TRP A O 1
ATOM 689 N N . ARG A 1 90 ? 7.888 0.975 -2.742 1.00 88.19 90 ARG A N 1
ATOM 690 C CA . ARG A 1 90 ? 8.886 0.641 -3.764 1.00 88.19 90 ARG A CA 1
ATOM 691 C C . ARG A 1 90 ? 10.092 1.567 -3.657 1.00 88.19 90 ARG A C 1
ATOM 693 O O . ARG A 1 90 ? 9.941 2.725 -3.274 1.00 88.19 90 ARG A O 1
ATOM 700 N N . ALA A 1 91 ? 11.251 1.108 -4.114 1.00 78.62 91 ALA A N 1
ATOM 701 C CA . ALA A 1 91 ? 12.491 1.886 -4.147 1.00 78.62 91 ALA A CA 1
ATOM 702 C C . ALA A 1 91 ? 12.935 2.209 -5.582 1.00 78.62 91 ALA A C 1
ATOM 704 O O . ALA A 1 91 ? 14.100 2.063 -5.926 1.00 78.62 91 ALA A O 1
ATOM 705 N N . ARG A 1 92 ? 12.001 2.636 -6.450 1.00 71.44 92 ARG A N 1
ATOM 706 C CA . ARG A 1 92 ? 12.282 3.079 -7.838 1.00 71.44 92 ARG A CA 1
ATOM 707 C C . ARG A 1 92 ? 13.247 2.158 -8.622 1.00 71.44 92 ARG A C 1
ATOM 709 O O . ARG A 1 92 ? 14.078 2.652 -9.372 1.00 71.44 92 ARG A O 1
ATOM 716 N N . GLY A 1 93 ? 13.118 0.839 -8.465 1.00 64.75 93 GLY A N 1
ATOM 717 C CA . GLY A 1 93 ? 13.965 -0.155 -9.142 1.00 64.75 93 GLY A CA 1
ATOM 718 C C . GLY A 1 93 ? 15.159 -0.670 -8.325 1.00 64.75 93 GLY A C 1
ATOM 719 O O . GLY A 1 93 ? 15.851 -1.567 -8.787 1.00 64.75 93 GLY A O 1
ATOM 720 N N . GLY A 1 94 ? 15.391 -0.154 -7.116 1.00 71.38 94 GLY A N 1
ATOM 721 C CA . GLY A 1 94 ? 16.327 -0.739 -6.157 1.00 71.38 94 GLY A CA 1
ATOM 722 C C . GLY A 1 94 ? 15.773 -2.012 -5.510 1.00 71.38 94 GLY A C 1
ATOM 723 O O . GLY A 1 94 ? 14.574 -2.104 -5.242 1.00 71.38 94 GLY A O 1
ATOM 724 N N . ALA A 1 95 ? 16.658 -2.980 -5.256 1.00 69.38 95 ALA A N 1
ATOM 725 C CA . ALA A 1 95 ? 16.331 -4.216 -4.540 1.00 69.38 95 ALA A CA 1
ATOM 726 C C . ALA A 1 95 ? 16.236 -4.015 -3.017 1.00 69.38 95 ALA A C 1
ATOM 728 O O . ALA A 1 95 ? 15.530 -4.763 -2.344 1.00 69.38 95 ALA A O 1
ATOM 729 N N . ASP A 1 96 ? 16.919 -2.998 -2.481 1.00 75.75 96 ASP A N 1
ATOM 730 C CA . ASP A 1 96 ? 16.764 -2.586 -1.088 1.00 75.75 96 ASP A CA 1
ATOM 731 C C . ASP A 1 96 ? 15.502 -1.728 -0.936 1.00 75.75 96 ASP A C 1
ATOM 733 O O . ASP A 1 96 ? 15.321 -0.726 -1.633 1.00 75.75 96 ASP A O 1
ATOM 737 N N . LEU A 1 97 ? 14.606 -2.154 -0.049 1.00 83.50 97 LEU A N 1
ATOM 738 C CA . LEU A 1 97 ? 13.259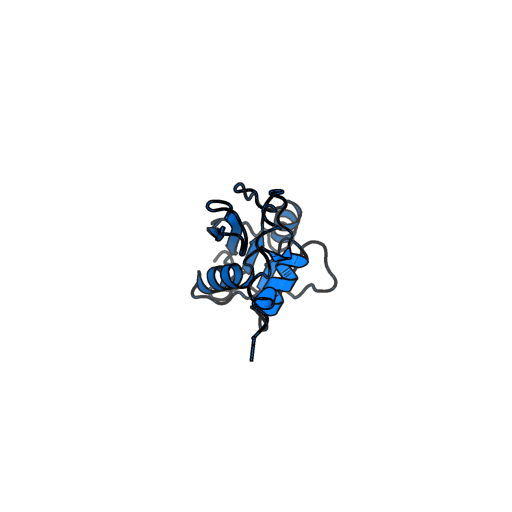 -1.611 0.111 1.00 83.50 97 LEU A CA 1
ATOM 739 C C . LEU A 1 97 ? 12.998 -1.207 1.569 1.00 83.50 97 LEU A C 1
ATOM 741 O O . LEU A 1 97 ? 12.064 -1.734 2.185 1.00 83.50 97 LEU A O 1
ATOM 745 N N . PRO A 1 98 ? 13.765 -0.260 2.143 1.00 88.31 98 PRO A N 1
ATOM 746 C CA . PRO A 1 98 ? 13.468 0.243 3.475 1.00 88.31 98 PRO A CA 1
ATOM 747 C C . PRO A 1 98 ? 12.098 0.928 3.481 1.00 88.31 98 PRO A C 1
ATOM 749 O O . PRO A 1 98 ? 11.687 1.541 2.490 1.00 88.31 98 PRO A O 1
ATOM 752 N N . LEU A 1 99 ? 11.389 0.830 4.607 1.00 89.88 99 LEU A N 1
ATOM 753 C CA . LEU A 1 99 ? 10.130 1.545 4.791 1.00 89.88 99 LEU A CA 1
ATOM 754 C C . LEU A 1 99 ? 10.392 3.060 4.667 1.00 89.88 99 LEU A C 1
ATOM 756 O O . LEU A 1 99 ? 11.220 3.588 5.415 1.00 89.88 99 LEU A O 1
ATOM 760 N N . PRO A 1 100 ? 9.714 3.781 3.754 1.00 91.25 100 PRO A N 1
ATOM 761 C CA . PRO A 1 100 ? 9.903 5.218 3.617 1.00 91.25 100 PRO A CA 1
ATOM 762 C C . PRO A 1 100 ? 9.536 5.958 4.908 1.00 91.25 100 PRO A C 1
ATOM 764 O O . PRO A 1 100 ? 8.485 5.690 5.490 1.00 91.25 100 PRO A O 1
ATOM 767 N N . GLY A 1 101 ? 10.356 6.936 5.310 1.00 90.81 101 GLY A N 1
ATOM 768 C CA . GLY A 1 101 ? 10.144 7.744 6.523 1.00 90.81 101 GLY A CA 1
ATOM 769 C C . GLY A 1 101 ? 8.712 8.276 6.682 1.00 90.81 101 GLY A C 1
ATOM 770 O O . GLY A 1 101 ? 8.082 7.965 7.687 1.00 90.81 101 GLY A O 1
ATOM 771 N N . PRO A 1 102 ? 8.120 8.924 5.656 1.00 90.50 102 PRO A N 1
ATOM 772 C CA . PRO A 1 102 ? 6.743 9.412 5.740 1.00 90.50 102 PRO A CA 1
ATOM 773 C C . PRO A 1 102 ? 5.703 8.323 6.036 1.00 90.50 102 PRO A C 1
ATOM 775 O O . PRO A 1 102 ? 4.681 8.594 6.657 1.00 90.50 102 PRO A O 1
ATOM 778 N N . MET A 1 103 ? 5.940 7.081 5.601 1.00 91.94 103 MET A N 1
ATOM 779 C CA . MET A 1 103 ? 5.051 5.963 5.923 1.00 91.94 103 MET A CA 1
ATOM 780 C C . MET A 1 103 ? 5.237 5.511 7.370 1.00 91.94 103 MET A C 1
ATOM 782 O O . MET A 1 103 ? 4.248 5.230 8.039 1.00 91.94 103 MET A O 1
ATOM 786 N N . ALA A 1 104 ? 6.475 5.464 7.866 1.00 92.00 104 ALA A N 1
ATOM 787 C CA . ALA A 1 104 ? 6.752 5.157 9.268 1.00 92.00 104 ALA A CA 1
ATOM 788 C C . ALA A 1 104 ? 6.133 6.203 10.213 1.00 92.00 104 ALA A C 1
ATOM 790 O O . ALA A 1 104 ? 5.531 5.838 11.226 1.00 92.00 104 ALA A O 1
ATOM 791 N N . ASP A 1 105 ? 6.218 7.482 9.846 1.00 91.38 105 ASP A N 1
ATOM 792 C CA . ASP A 1 105 ? 5.604 8.588 10.585 1.00 91.38 105 ASP A CA 1
ATOM 793 C C . ASP A 1 105 ? 4.077 8.460 10.585 1.00 91.38 105 ASP A C 1
ATOM 795 O O . ASP A 1 105 ? 3.442 8.542 11.637 1.00 91.38 105 ASP A O 1
ATOM 799 N N . TRP A 1 106 ? 3.487 8.163 9.421 1.00 91.12 106 TRP A N 1
ATOM 800 C CA . TRP A 1 106 ? 2.047 7.945 9.295 1.00 91.12 106 TRP A CA 1
ATOM 801 C C . TRP A 1 106 ? 1.567 6.775 10.163 1.00 91.12 106 TRP A C 1
ATOM 803 O O . TRP A 1 106 ? 0.603 6.922 10.912 1.00 91.12 106 TRP A O 1
ATOM 813 N N . LEU A 1 107 ? 2.265 5.635 10.125 1.00 91.31 107 LEU A N 1
ATOM 814 C CA . LEU A 1 107 ? 1.937 4.460 10.941 1.00 91.31 107 LEU A CA 1
ATOM 815 C C . LEU A 1 107 ? 2.055 4.754 12.443 1.00 91.31 107 LEU A C 1
ATOM 817 O O . LEU A 1 107 ? 1.216 4.315 13.231 1.00 91.31 107 LEU A O 1
ATOM 821 N N . SER A 1 108 ? 3.061 5.540 12.831 1.00 89.75 108 SER A N 1
ATOM 822 C CA . SER A 1 108 ? 3.259 5.962 14.218 1.00 89.75 108 SER A CA 1
ATOM 823 C C . SER A 1 108 ? 2.123 6.868 14.700 1.00 89.75 108 SER A C 1
ATOM 825 O O . SER A 1 108 ? 1.617 6.672 15.805 1.00 89.75 108 SER A O 1
ATOM 827 N N . ALA A 1 109 ? 1.675 7.805 13.859 1.00 87.69 109 ALA A N 1
ATOM 828 C CA . ALA A 1 109 ? 0.543 8.684 14.152 1.00 87.69 109 ALA A CA 1
ATOM 829 C C . ALA A 1 109 ? -0.795 7.924 14.240 1.00 87.69 109 ALA A C 1
ATOM 831 O O . ALA A 1 109 ? -1.670 8.300 15.018 1.00 87.69 109 ALA A O 1
ATOM 832 N N . HIS A 1 110 ? -0.942 6.819 13.504 1.00 86.81 110 HIS A N 1
ATOM 833 C CA . HIS A 1 110 ? -2.176 6.033 13.422 1.00 86.81 110 HIS A CA 1
ATOM 834 C C . HIS A 1 110 ? -2.157 4.813 14.350 1.00 86.81 110 HIS A C 1
ATOM 836 O O . HIS A 1 110 ? -2.339 3.678 13.917 1.00 86.81 110 HIS A O 1
ATOM 842 N N . GLY A 1 111 ? -1.950 5.052 15.649 1.00 79.94 111 GLY A N 1
ATOM 843 C CA . GLY A 1 111 ? -2.017 4.009 16.681 1.00 79.94 111 GLY A CA 1
ATOM 844 C C . GLY A 1 111 ? -0.698 3.278 16.944 1.00 79.94 111 GLY A C 1
ATOM 845 O O . GLY A 1 111 ? -0.713 2.178 17.493 1.00 79.94 111 GLY A O 1
ATOM 846 N N . GLY A 1 112 ? 0.445 3.868 16.570 1.00 83.88 112 GLY A N 1
ATOM 847 C CA . GLY A 1 112 ? 1.761 3.278 16.836 1.00 83.88 112 GLY A CA 1
ATOM 848 C C . GLY A 1 112 ? 2.016 1.984 16.061 1.00 83.88 112 GLY A C 1
ATOM 849 O O . GLY A 1 112 ? 2.757 1.116 16.536 1.00 83.88 112 GLY A O 1
ATOM 850 N N . LEU A 1 113 ? 1.377 1.836 14.898 1.00 88.69 113 LEU A N 1
ATOM 851 C CA . LEU A 1 113 ? 1.519 0.670 14.037 1.00 88.69 113 LEU A CA 1
ATOM 852 C C . LEU A 1 113 ? 2.959 0.558 13.535 1.00 88.69 113 LEU A C 1
ATOM 854 O O . LEU A 1 113 ? 3.660 1.552 13.338 1.00 88.69 113 LEU A O 1
ATOM 858 N N . LYS A 1 114 ? 3.411 -0.675 13.320 1.00 88.12 114 LYS A N 1
ATOM 859 C CA . LYS A 1 114 ? 4.738 -0.965 12.778 1.00 88.12 114 LYS A CA 1
ATOM 860 C C . LYS A 1 114 ? 4.629 -2.071 11.748 1.00 88.12 114 LYS A C 1
ATOM 862 O O . LYS A 1 114 ? 3.808 -2.972 11.875 1.00 88.12 114 LYS A O 1
ATOM 867 N N . VAL A 1 115 ? 5.477 -1.982 10.734 1.00 89.56 115 VAL A N 1
ATOM 868 C CA . VAL A 1 115 ? 5.677 -3.067 9.780 1.00 89.56 115 VAL A CA 1
ATOM 869 C C . VAL A 1 115 ? 6.523 -4.138 10.465 1.00 89.56 115 VAL A C 1
ATOM 871 O O . VAL A 1 115 ? 7.635 -3.844 10.900 1.00 89.56 115 VAL A O 1
ATOM 874 N N . GLU A 1 116 ? 5.987 -5.351 10.586 1.00 80.00 116 GLU A N 1
ATOM 875 C CA . GLU A 1 116 ? 6.674 -6.478 11.237 1.00 80.00 116 GLU A CA 1
ATOM 876 C C . GLU A 1 116 ? 7.202 -7.480 10.199 1.00 80.00 116 GLU A C 1
ATOM 878 O O . GLU A 1 116 ? 8.372 -7.853 10.244 1.00 80.00 116 GLU A O 1
ATOM 883 N N . GLU A 1 117 ? 6.386 -7.845 9.205 1.00 88.38 117 GLU A N 1
ATOM 884 C CA . GLU A 1 117 ? 6.777 -8.767 8.133 1.00 88.38 117 GLU A CA 1
ATOM 885 C C . GLU A 1 117 ? 6.832 -8.042 6.781 1.00 88.38 117 GLU A C 1
ATOM 887 O O . GLU A 1 117 ? 5.799 -7.769 6.160 1.00 88.38 117 GLU A O 1
ATOM 892 N N . ILE A 1 118 ? 8.043 -7.708 6.321 1.00 90.75 118 ILE A N 1
ATOM 893 C CA . ILE A 1 118 ? 8.257 -7.130 4.988 1.00 90.75 118 ILE A CA 1
ATOM 894 C C . ILE A 1 118 ? 8.305 -8.264 3.971 1.00 90.75 118 ILE A C 1
ATOM 896 O O . ILE A 1 118 ? 9.253 -9.049 3.935 1.00 90.75 118 ILE A O 1
ATOM 900 N N . ARG A 1 119 ? 7.297 -8.316 3.106 1.00 92.31 119 ARG A N 1
ATOM 901 C CA . ARG A 1 119 ? 7.247 -9.216 1.955 1.00 92.31 119 ARG A CA 1
ATOM 902 C C . ARG A 1 119 ? 7.597 -8.444 0.693 1.00 92.31 119 ARG A C 1
ATOM 904 O O . ARG A 1 119 ? 7.374 -7.237 0.612 1.00 92.31 119 ARG A O 1
ATOM 911 N N . THR A 1 120 ? 8.156 -9.130 -0.301 1.00 90.12 120 THR A N 1
ATOM 912 C CA . THR A 1 120 ? 8.532 -8.501 -1.572 1.00 90.12 120 THR A CA 1
ATOM 913 C C . THR A 1 120 ? 7.960 -9.247 -2.768 1.00 90.12 120 THR A C 1
ATOM 915 O O . THR A 1 120 ? 7.837 -10.469 -2.764 1.00 90.12 120 THR A O 1
ATOM 918 N N . VAL A 1 121 ? 7.604 -8.490 -3.802 1.00 88.75 121 VAL A N 1
ATOM 919 C CA . VAL A 1 121 ? 7.277 -8.998 -5.135 1.00 88.75 121 VAL A CA 1
ATOM 920 C C . VAL A 1 121 ? 8.262 -8.368 -6.105 1.00 88.75 121 VAL A C 1
ATOM 922 O O . VAL A 1 121 ? 8.353 -7.146 -6.188 1.00 88.75 121 VAL A O 1
ATOM 925 N N . ALA A 1 122 ? 8.995 -9.198 -6.840 1.00 87.69 122 ALA A N 1
ATOM 926 C CA . ALA A 1 122 ? 9.913 -8.761 -7.881 1.00 87.69 122 ALA A CA 1
ATOM 927 C C . ALA A 1 122 ? 9.418 -9.281 -9.229 1.00 87.69 122 ALA A C 1
ATOM 929 O O . ALA A 1 122 ? 9.161 -10.477 -9.366 1.00 87.69 122 ALA A O 1
ATOM 930 N N . LEU A 1 123 ? 9.258 -8.390 -10.205 1.00 84.75 123 LEU A N 1
ATOM 931 C CA . LEU A 1 123 ? 8.772 -8.738 -11.542 1.00 84.75 123 LEU A CA 1
ATOM 932 C C . LEU A 1 123 ? 9.659 -8.115 -12.618 1.00 84.75 123 LEU A C 1
ATOM 934 O O . LEU A 1 123 ? 10.133 -6.996 -12.417 1.00 84.75 123 LEU A O 1
ATOM 938 N N . PRO A 1 124 ? 9.862 -8.789 -13.761 1.00 83.25 124 PRO A N 1
ATOM 939 C CA . PRO A 1 124 ? 10.606 -8.208 -14.868 1.00 83.25 124 PRO A CA 1
ATOM 940 C C . PRO A 1 124 ? 9.875 -6.981 -15.419 1.00 83.25 124 PRO A C 1
ATOM 942 O O . PRO A 1 124 ? 8.644 -6.948 -15.477 1.00 83.25 124 PRO A O 1
ATOM 945 N N . TYR A 1 125 ? 10.619 -5.967 -15.858 1.00 78.94 125 TYR A N 1
ATOM 946 C CA . TYR A 1 125 ? 10.008 -4.884 -16.631 1.00 78.94 125 TYR A CA 1
ATOM 947 C C . TYR A 1 125 ? 9.387 -5.443 -17.921 1.00 78.94 125 TYR A C 1
ATOM 949 O O . TYR A 1 125 ? 9.987 -6.288 -18.583 1.00 78.94 125 TYR A O 1
ATOM 957 N N . LEU A 1 126 ? 8.229 -4.914 -18.333 1.00 67.44 126 LEU A N 1
ATOM 958 C CA . LEU A 1 126 ? 7.473 -5.382 -19.510 1.00 67.44 126 LEU A CA 1
ATOM 959 C C . LEU A 1 126 ? 8.275 -5.322 -20.828 1.00 67.44 126 LEU A C 1
ATOM 961 O O . LEU A 1 126 ? 7.956 -6.031 -21.775 1.00 67.44 126 LEU A O 1
ATOM 965 N N . PHE A 1 127 ? 9.327 -4.499 -20.871 1.00 68.44 127 PHE A N 1
ATOM 966 C CA . PHE A 1 127 ? 10.291 -4.392 -21.974 1.00 68.44 127 PHE A CA 1
ATOM 967 C C . PHE A 1 127 ? 11.736 -4.260 -21.449 1.00 68.44 127 PHE A C 1
ATOM 969 O O . PHE A 1 127 ? 12.560 -3.556 -22.039 1.00 68.44 127 PHE A O 1
ATOM 976 N N . GLY A 1 128 ? 12.013 -4.855 -20.283 1.00 61.28 128 GLY A N 1
ATOM 977 C CA . GLY A 1 128 ? 13.339 -4.871 -19.663 1.00 61.28 128 GLY A CA 1
ATOM 978 C C . GLY A 1 128 ? 14.302 -5.838 -20.335 1.00 61.28 128 GLY A C 1
ATOM 979 O O . GLY A 1 128 ? 13.895 -6.698 -21.114 1.00 61.28 128 GLY A O 1
ATOM 980 N N . ARG A 1 129 ? 15.588 -5.722 -20.002 1.00 65.44 129 ARG A N 1
ATOM 981 C CA . ARG A 1 129 ? 16.543 -6.808 -20.240 1.00 65.44 129 ARG A CA 1
ATOM 982 C C . ARG A 1 129 ? 16.254 -7.955 -19.279 1.00 65.44 129 ARG A C 1
ATOM 984 O O . ARG A 1 129 ? 15.755 -7.738 -18.174 1.00 65.44 129 ARG A O 1
ATOM 991 N N . ASP A 1 130 ? 16.625 -9.161 -19.688 1.00 65.69 130 ASP A N 1
ATOM 992 C CA . ASP A 1 130 ? 16.582 -10.322 -18.806 1.00 65.69 130 ASP A CA 1
ATOM 993 C C . ASP A 1 130 ? 17.389 -10.043 -17.531 1.00 65.69 130 ASP A C 1
ATOM 995 O O . ASP A 1 130 ? 18.562 -9.671 -17.586 1.00 65.69 130 ASP A O 1
ATOM 999 N N . GLY A 1 131 ? 16.736 -10.202 -16.379 1.00 67.75 131 GLY A N 1
ATOM 1000 C CA . GLY A 1 131 ? 17.318 -9.954 -15.058 1.00 67.75 131 GLY A CA 1
ATOM 1001 C C . GLY A 1 131 ? 17.021 -8.577 -14.457 1.00 67.75 131 GLY A C 1
ATOM 1002 O O . GLY A 1 131 ? 17.198 -8.416 -13.250 1.00 67.75 131 GLY A O 1
ATOM 1003 N N . ASP A 1 132 ? 16.502 -7.615 -15.228 1.00 74.31 132 ASP A N 1
ATOM 1004 C CA . ASP A 1 132 ? 16.071 -6.326 -14.678 1.00 74.31 132 ASP A CA 1
ATOM 1005 C C . ASP A 1 132 ? 14.701 -6.485 -14.001 1.00 74.31 132 ASP A C 1
ATOM 1007 O O . ASP A 1 132 ? 13.654 -6.534 -14.657 1.00 74.31 132 ASP A O 1
ATOM 1011 N N . LEU A 1 133 ? 14.707 -6.568 -12.669 1.00 81.31 133 LEU A N 1
ATOM 1012 C CA . LEU A 1 133 ? 13.503 -6.710 -11.856 1.00 81.31 133 LEU A CA 1
ATOM 1013 C C . LEU A 1 133 ? 13.095 -5.379 -11.223 1.00 81.31 133 LEU A C 1
ATOM 1015 O O . LEU A 1 133 ? 13.915 -4.611 -10.722 1.00 81.31 133 LEU A O 1
ATOM 1019 N N . TYR A 1 134 ? 11.791 -5.129 -11.194 1.00 82.94 134 TYR A N 1
ATOM 1020 C CA . TYR A 1 134 ? 11.196 -4.095 -10.368 1.00 82.94 134 TYR A CA 1
ATOM 1021 C C . TYR A 1 134 ? 10.696 -4.710 -9.070 1.00 82.94 134 TYR A C 1
ATOM 1023 O O . TYR A 1 134 ? 9.843 -5.601 -9.086 1.00 82.94 134 TYR A O 1
ATOM 1031 N N . HIS A 1 135 ? 11.205 -4.204 -7.951 1.00 88.56 135 HIS A N 1
ATOM 1032 C CA . HIS A 1 135 ? 10.846 -4.693 -6.632 1.00 88.56 135 HIS A CA 1
ATOM 1033 C C . HIS A 1 135 ? 9.782 -3.807 -5.980 1.00 88.56 135 HIS A C 1
ATOM 1035 O O . HIS A 1 135 ? 9.877 -2.575 -5.938 1.00 88.56 135 HIS A O 1
ATOM 1041 N N . PHE A 1 136 ? 8.780 -4.474 -5.431 1.00 91.50 136 PHE A N 1
ATOM 1042 C CA . PHE A 1 136 ? 7.742 -3.920 -4.584 1.00 91.50 136 PHE A CA 1
ATOM 1043 C C . PHE A 1 136 ? 7.873 -4.558 -3.214 1.00 91.50 136 PHE A C 1
ATOM 1045 O O . PHE A 1 136 ? 8.052 -5.772 -3.123 1.00 91.50 136 PHE A O 1
ATOM 1052 N N . ALA A 1 137 ? 7.753 -3.762 -2.163 1.00 93.75 137 ALA A N 1
ATOM 1053 C CA . ALA A 1 137 ? 7.605 -4.273 -0.814 1.00 93.75 137 ALA A CA 1
ATOM 1054 C C . ALA A 1 137 ? 6.193 -4.010 -0.321 1.00 93.75 137 ALA A C 1
ATOM 1056 O O . ALA A 1 137 ? 5.548 -3.022 -0.686 1.00 93.75 137 ALA A O 1
ATOM 1057 N N . TYR A 1 138 ? 5.717 -4.920 0.510 1.00 95.75 138 TYR A N 1
ATOM 1058 C CA . TYR A 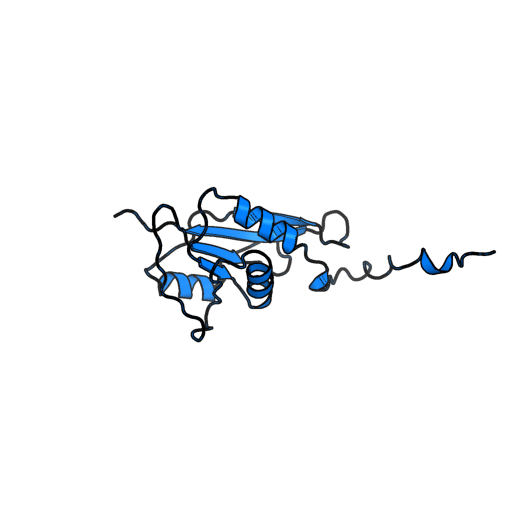1 138 ? 4.432 -4.793 1.149 1.00 95.75 138 TYR A CA 1
ATOM 1059 C C . TYR A 1 138 ? 4.429 -5.479 2.508 1.00 95.75 138 TYR A C 1
ATOM 1061 O O . TYR A 1 138 ? 5.238 -6.362 2.789 1.00 95.75 138 TYR A O 1
ATOM 1069 N N . SER A 1 139 ? 3.500 -5.070 3.359 1.00 95.75 139 SER A N 1
ATOM 1070 C CA . SER A 1 139 ? 3.259 -5.708 4.645 1.00 95.75 139 SER A CA 1
ATOM 1071 C C . SER A 1 139 ? 1.788 -5.614 5.005 1.00 95.75 139 SER A C 1
ATOM 1073 O O . SER A 1 139 ? 1.139 -4.609 4.717 1.00 95.75 139 SER A O 1
ATOM 1075 N N . TYR A 1 140 ? 1.273 -6.668 5.626 1.00 94.50 140 TYR A N 1
ATOM 1076 C CA . TYR A 1 140 ? -0.067 -6.688 6.191 1.00 94.50 140 TYR A CA 1
ATOM 1077 C C . TYR A 1 140 ? 0.072 -6.453 7.691 1.00 94.50 140 TYR A C 1
ATOM 1079 O O . TYR A 1 140 ? 0.734 -7.224 8.381 1.00 94.50 140 TYR A O 1
ATOM 1087 N N . ILE A 1 141 ? -0.519 -5.370 8.180 1.00 93.38 141 ILE A N 1
ATOM 1088 C CA . ILE A 1 141 ? -0.483 -4.988 9.586 1.00 93.38 141 ILE A CA 1
ATOM 1089 C C . ILE A 1 141 ? -1.845 -5.297 10.188 1.00 93.38 141 ILE A C 1
ATOM 1091 O O . ILE A 1 141 ? -2.855 -4.685 9.836 1.00 93.38 141 ILE A O 1
ATOM 1095 N N . TYR A 1 142 ? -1.851 -6.240 11.119 1.00 90.88 142 TYR A N 1
ATOM 1096 C CA . TYR A 1 142 ? -3.019 -6.573 11.918 1.00 90.88 142 TYR A CA 1
ATOM 1097 C C . TYR A 1 142 ? -3.024 -5.736 13.202 1.00 90.88 142 TYR A C 1
ATOM 1099 O O . TYR A 1 142 ? -1.953 -5.389 13.717 1.00 90.88 142 TYR A O 1
ATOM 1107 N N . PRO A 1 143 ? -4.204 -5.380 13.736 1.00 84.00 143 PRO A N 1
ATOM 1108 C CA . PRO A 1 143 ? -4.271 -4.731 15.035 1.00 84.00 143 PRO A CA 1
ATOM 1109 C C . PRO A 1 143 ? -3.701 -5.679 16.091 1.00 84.00 143 PRO A C 1
ATOM 1111 O O . PRO A 1 143 ? -3.940 -6.887 16.050 1.00 84.00 143 PRO A O 1
ATOM 1114 N N . LYS A 1 144 ? -2.947 -5.140 17.051 1.00 72.25 144 LYS A N 1
ATOM 1115 C CA . LYS A 1 144 ? -2.474 -5.945 18.177 1.00 72.25 144 LYS A CA 1
ATOM 1116 C C . LYS A 1 144 ? -3.682 -6.357 19.006 1.00 72.25 144 LYS A C 1
ATOM 1118 O O . LYS A 1 144 ? -4.355 -5.500 19.575 1.00 72.25 144 LYS A O 1
ATOM 1123 N N . THR A 1 145 ? -3.959 -7.656 19.050 1.00 58.59 145 THR A N 1
ATOM 1124 C CA . THR A 1 145 ? -4.903 -8.230 20.006 1.00 58.59 145 THR A CA 1
ATOM 1125 C C . THR A 1 145 ? -4.313 -7.996 21.390 1.00 58.59 145 THR A C 1
ATOM 1127 O O . THR A 1 145 ? -3.304 -8.607 21.738 1.00 58.59 145 THR A O 1
ATOM 1130 N N . ASN A 1 146 ? -4.864 -7.026 22.113 1.00 44.94 146 ASN A N 1
ATOM 1131 C CA . ASN A 1 146 ? -4.503 -6.763 23.501 1.00 44.94 146 ASN A CA 1
ATOM 1132 C C . ASN A 1 146 ? -5.231 -7.744 24.420 1.00 44.94 146 ASN A C 1
ATOM 1134 O O . ASN A 1 146 ? -6.424 -8.009 24.140 1.00 44.94 146 ASN A O 1
#

Sequence (146 aa):
MLIPLVLLVRIPIHGMTGHYEKINVPYQEAVGKILSADANRPAMILASDQQMAGNLRLQATDMPVMIPGYEAFETPLSLDANRPLLVVWRARGGADLPLPGPMADWLSAHGGLKVEEIRTVALPYLFGRDGDLYHFAYSYIYPKTN

Secondary structure (DSSP, 8-state):
----GGGG-----S-SSS---GGGS-HHHHHHHHHTSSSSPPSEEEESSHHHHHHHHHH-TTS-EE-TT-GGG------BTTBPEEEEEE-TT-S--PPPHHHHHHHHHTTS------EEEEEE-TTPPTT-EEEEEEEEE-----

pLDDT: mean 79.81, std 15.62, range [38.41, 96.19]